Protein AF-A0A535Z1Q7-F1 (afdb_monomer_lite)

Structure (mmCIF, N/CA/C/O backbone):
data_AF-A0A535Z1Q7-F1
#
_entry.id   AF-A0A535Z1Q7-F1
#
loop_
_atom_site.group_PDB
_atom_site.id
_atom_site.type_symbol
_atom_site.label_atom_id
_atom_site.label_alt_id
_atom_site.label_comp_id
_atom_site.label_asym_id
_atom_site.label_entity_id
_atom_site.label_seq_id
_atom_site.pdbx_PDB_ins_code
_atom_site.Cartn_x
_atom_site.Cartn_y
_atom_site.Cartn_z
_atom_site.occupancy
_atom_site.B_iso_or_equiv
_atom_site.auth_seq_id
_atom_site.auth_comp_id
_atom_site.auth_asym_id
_atom_site.auth_atom_id
_atom_site.pdbx_PDB_model_num
ATOM 1 N N . MET A 1 1 ? -1.921 3.894 -20.329 1.00 46.75 1 MET A N 1
ATOM 2 C CA . MET A 1 1 ? -0.539 3.414 -20.569 1.00 46.75 1 MET A CA 1
ATOM 3 C C . MET A 1 1 ? 0.406 4.202 -19.666 1.00 46.75 1 MET A C 1
ATOM 5 O O . MET A 1 1 ? 0.490 5.417 -19.831 1.00 46.75 1 MET A O 1
ATOM 9 N N . ILE A 1 2 ? 1.018 3.541 -18.680 1.00 58.09 2 ILE A N 1
ATOM 10 C CA . ILE A 1 2 ? 1.768 4.157 -17.569 1.00 58.09 2 ILE A CA 1
ATOM 11 C C . ILE A 1 2 ? 3.111 4.715 -18.077 1.00 58.09 2 ILE A C 1
ATOM 13 O O . ILE A 1 2 ? 3.727 4.117 -18.951 1.00 58.09 2 ILE A O 1
ATOM 17 N N . GLN A 1 3 ? 3.581 5.854 -17.555 1.00 60.16 3 GLN A N 1
ATOM 18 C CA . GLN A 1 3 ? 4.817 6.527 -18.011 1.00 60.16 3 GLN A CA 1
ATOM 19 C C . GLN A 1 3 ? 6.041 5.592 -18.063 1.00 60.16 3 GLN A C 1
ATOM 21 O O . GLN A 1 3 ? 6.832 5.658 -19.005 1.00 60.16 3 GLN A O 1
ATOM 26 N N . ALA A 1 4 ? 6.143 4.660 -17.110 1.00 60.22 4 ALA A N 1
ATOM 27 C CA . ALA A 1 4 ? 7.209 3.663 -17.048 1.00 60.22 4 ALA A CA 1
ATOM 28 C C . ALA A 1 4 ? 7.268 2.740 -18.284 1.00 60.22 4 ALA A C 1
ATOM 30 O O . ALA A 1 4 ? 8.351 2.315 -18.680 1.00 60.22 4 ALA A O 1
ATOM 31 N N . SER A 1 5 ? 6.141 2.474 -18.957 1.00 61.19 5 SER A N 1
ATOM 32 C CA . SER A 1 5 ? 6.120 1.655 -20.178 1.00 61.19 5 SER A CA 1
ATOM 33 C C . SER A 1 5 ? 6.604 2.413 -21.423 1.00 61.19 5 SER A C 1
ATOM 35 O O . SER A 1 5 ? 6.694 1.828 -22.498 1.00 61.19 5 SER A O 1
ATOM 37 N N . ARG A 1 6 ? 6.881 3.719 -21.306 1.00 66.81 6 ARG A N 1
ATOM 38 C CA . ARG A 1 6 ? 7.327 4.590 -22.407 1.00 66.81 6 ARG A CA 1
ATOM 39 C C . ARG A 1 6 ? 8.832 4.873 -22.378 1.00 66.81 6 ARG A C 1
ATOM 41 O O . ARG A 1 6 ? 9.297 5.701 -23.154 1.00 66.81 6 ARG A O 1
ATOM 48 N N . GLY A 1 7 ? 9.580 4.244 -21.465 1.00 63.75 7 GLY A N 1
ATOM 49 C CA . GLY A 1 7 ? 11.021 4.476 -21.297 1.00 63.75 7 GLY A CA 1
ATOM 50 C C . GLY A 1 7 ? 11.378 5.890 -20.821 1.00 63.75 7 GLY A C 1
ATOM 51 O O . GLY A 1 7 ? 12.522 6.314 -20.962 1.00 63.75 7 GLY A O 1
ATOM 52 N N . GLN A 1 8 ? 10.405 6.637 -20.292 1.00 66.25 8 GLN A N 1
ATOM 53 C CA . GLN A 1 8 ? 10.629 7.975 -19.750 1.00 66.25 8 GLN A CA 1
ATOM 54 C C . GLN A 1 8 ? 11.261 7.892 -18.351 1.00 66.25 8 GLN A C 1
ATOM 56 O O . GLN A 1 8 ? 11.018 6.911 -17.640 1.00 66.25 8 GLN A O 1
ATOM 61 N N . PRO A 1 9 ? 12.045 8.905 -17.928 1.00 63.66 9 PRO A N 1
ATOM 62 C CA . PRO A 1 9 ? 12.561 8.969 -16.567 1.00 63.66 9 PRO A CA 1
ATOM 63 C C . PRO A 1 9 ? 11.410 8.906 -15.561 1.00 63.66 9 PRO A C 1
ATOM 65 O O . PRO A 1 9 ? 10.498 9.731 -15.601 1.00 63.66 9 PRO A O 1
ATOM 68 N N . VAL A 1 10 ? 11.450 7.917 -14.671 1.00 66.19 10 VAL A N 1
ATOM 69 C CA . VAL A 1 10 ? 10.511 7.828 -13.551 1.00 66.19 10 VAL A CA 1
ATOM 70 C C . VAL A 1 10 ? 10.985 8.822 -12.495 1.00 66.19 10 VAL A C 1
ATOM 72 O O . VAL A 1 10 ? 12.133 8.748 -12.053 1.00 66.19 10 VAL A O 1
ATOM 75 N N . SER A 1 11 ? 10.131 9.777 -12.121 1.00 70.19 11 SER A N 1
ATOM 76 C CA . SER A 1 11 ? 10.407 10.679 -10.999 1.00 70.19 11 SER A CA 1
ATOM 77 C C . SER A 1 11 ? 10.688 9.853 -9.748 1.00 70.19 11 SER A C 1
ATOM 79 O O . SER A 1 11 ? 10.006 8.861 -9.514 1.00 70.19 11 SER A O 1
ATOM 81 N N . GLY A 1 12 ? 11.697 10.235 -8.965 1.00 74.31 12 GLY A N 1
ATOM 82 C CA . GLY A 1 12 ? 11.984 9.581 -7.688 1.00 74.31 12 GLY A CA 1
ATOM 83 C C . GLY A 1 12 ? 10.882 9.815 -6.645 1.00 74.31 12 GLY A C 1
ATOM 84 O O . GLY A 1 12 ? 9.937 10.568 -6.905 1.00 74.31 12 GLY A O 1
ATOM 85 N N . PRO A 1 13 ? 11.001 9.199 -5.456 1.00 80.25 13 PRO A N 1
ATOM 86 C CA . PRO A 1 13 ? 10.086 9.474 -4.354 1.00 80.25 13 PRO A CA 1
ATOM 87 C C . PRO A 1 13 ? 10.075 10.975 -4.005 1.00 80.25 13 PRO A C 1
ATOM 89 O O . PRO A 1 13 ? 11.109 11.637 -4.153 1.00 80.25 13 PRO A O 1
ATOM 92 N N . PRO A 1 14 ? 8.936 11.525 -3.540 1.00 84.69 14 PRO A N 1
ATOM 93 C CA . PRO A 1 14 ? 8.868 12.921 -3.123 1.00 84.69 14 PRO A CA 1
ATOM 94 C C . PRO A 1 14 ? 9.848 13.182 -1.973 1.00 84.69 14 PRO A C 1
ATOM 96 O O . PRO A 1 14 ? 9.988 12.360 -1.067 1.00 84.69 14 PRO A O 1
ATOM 99 N N . ALA A 1 15 ? 10.525 14.332 -2.015 1.00 86.94 15 ALA A N 1
ATOM 100 C CA . ALA A 1 15 ? 11.475 14.735 -0.976 1.00 86.94 15 ALA A CA 1
ATOM 101 C C . ALA A 1 15 ? 10.780 15.133 0.338 1.00 86.94 15 ALA A C 1
ATOM 103 O O . ALA A 1 15 ? 11.357 14.976 1.408 1.00 86.94 15 ALA A O 1
ATOM 104 N N . ASP A 1 16 ? 9.544 15.625 0.239 1.00 90.94 16 ASP A N 1
ATOM 105 C CA . ASP A 1 16 ? 8.690 15.998 1.363 1.00 90.94 16 ASP A CA 1
ATOM 106 C C . ASP A 1 16 ? 7.374 15.217 1.256 1.00 90.94 16 ASP A C 1
ATOM 108 O O . ASP A 1 16 ? 6.518 15.505 0.414 1.00 90.94 16 ASP A O 1
ATOM 112 N N . ILE A 1 17 ? 7.266 14.163 2.068 1.00 87.12 17 ILE A N 1
ATOM 113 C CA . ILE A 1 17 ? 6.110 13.262 2.079 1.00 87.12 17 ILE A CA 1
ATOM 114 C C . ILE A 1 17 ? 4.896 13.963 2.693 1.00 87.12 17 ILE A C 1
ATOM 116 O O . ILE A 1 17 ? 3.783 13.766 2.214 1.00 87.12 17 ILE A O 1
ATOM 120 N N . ASP A 1 18 ? 5.098 14.806 3.705 1.00 89.44 18 ASP A N 1
ATOM 121 C CA . ASP A 1 18 ? 4.006 15.480 4.404 1.00 89.44 18 ASP A CA 1
ATOM 122 C C . ASP A 1 18 ? 3.359 16.529 3.502 1.00 89.44 18 ASP A C 1
ATOM 124 O O . ASP A 1 18 ? 2.135 16.565 3.376 1.00 89.44 18 ASP A O 1
ATOM 128 N N . ALA A 1 19 ? 4.167 17.327 2.797 1.00 91.69 19 ALA A N 1
ATOM 129 C CA . ALA A 1 19 ? 3.657 18.278 1.816 1.00 91.69 19 ALA A CA 1
ATOM 130 C C . ALA A 1 19 ? 2.945 17.570 0.653 1.00 91.69 19 ALA A C 1
ATOM 132 O O . ALA A 1 19 ? 1.868 18.002 0.237 1.00 91.69 19 ALA A O 1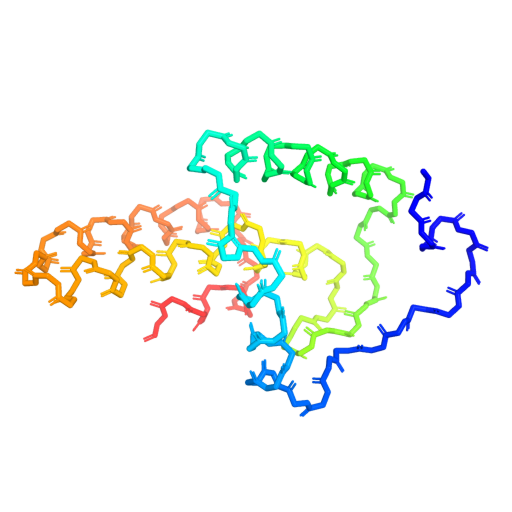
ATOM 133 N N . PHE A 1 20 ? 3.510 16.465 0.151 1.00 89.44 20 PHE A N 1
ATOM 134 C CA . PHE A 1 20 ? 2.870 15.657 -0.889 1.00 89.44 20 PHE A CA 1
ATOM 135 C C . PHE A 1 20 ? 1.510 15.115 -0.418 1.00 89.44 20 PHE A C 1
ATOM 137 O O . PHE A 1 20 ? 0.501 15.287 -1.103 1.00 89.44 20 PHE A O 1
ATOM 144 N N . ASN A 1 21 ? 1.455 14.538 0.785 1.00 86.19 21 ASN A N 1
ATOM 145 C CA . ASN A 1 21 ? 0.228 14.007 1.373 1.00 86.19 21 ASN A CA 1
ATOM 146 C C . ASN A 1 21 ? -0.806 15.103 1.643 1.00 86.19 21 ASN A C 1
ATOM 148 O O . ASN A 1 21 ? -1.989 14.885 1.407 1.00 86.19 21 ASN A O 1
ATOM 152 N N . ALA A 1 22 ? -0.392 16.287 2.098 1.00 90.56 22 ALA A N 1
ATOM 153 C CA . ALA A 1 22 ? -1.299 17.410 2.315 1.00 90.56 22 ALA A CA 1
ATOM 154 C C . ALA A 1 22 ? -1.985 17.849 1.011 1.00 90.56 22 ALA A C 1
ATOM 156 O O . ALA A 1 22 ? -3.186 18.125 1.009 1.00 90.56 22 ALA A O 1
ATOM 157 N N . VAL A 1 23 ? -1.248 17.861 -0.107 1.00 91.75 23 VAL A N 1
ATOM 158 C CA . VAL A 1 23 ? -1.807 18.143 -1.439 1.00 91.75 23 VAL A CA 1
ATOM 159 C C . VAL A 1 23 ? -2.781 17.043 -1.874 1.00 91.75 23 VAL A C 1
ATOM 161 O O . VAL A 1 23 ? -3.877 17.362 -2.334 1.00 91.75 23 VAL A O 1
ATOM 164 N N . GLU A 1 24 ? -2.432 15.766 -1.692 1.00 87.62 24 GLU A N 1
ATOM 165 C CA . GLU A 1 24 ? -3.315 14.638 -2.035 1.00 87.62 24 GLU A CA 1
ATOM 166 C C . GLU A 1 24 ? -4.588 14.592 -1.172 1.00 87.62 24 GLU A C 1
ATOM 168 O O . GLU A 1 24 ? -5.680 14.314 -1.675 1.00 87.62 24 GLU A O 1
ATOM 173 N N . LEU A 1 25 ? -4.480 14.912 0.120 1.00 87.75 25 LEU A N 1
ATOM 174 C CA . LEU A 1 25 ? -5.623 15.017 1.027 1.00 87.75 25 LEU A CA 1
ATOM 175 C C . LEU A 1 25 ? -6.538 16.171 0.622 1.00 87.75 25 LEU A C 1
ATOM 177 O O . LEU A 1 25 ? -7.751 15.988 0.544 1.00 87.75 25 LEU A O 1
ATOM 181 N N . ALA A 1 26 ? -5.973 17.342 0.318 1.00 90.19 26 ALA A N 1
ATOM 182 C CA . ALA A 1 26 ? -6.748 18.490 -0.138 1.00 90.19 26 ALA A CA 1
ATOM 183 C C . ALA A 1 26 ? -7.451 18.212 -1.477 1.00 90.19 26 ALA A C 1
ATOM 185 O O . ALA A 1 26 ? -8.620 18.564 -1.639 1.00 90.19 26 ALA A O 1
ATOM 186 N N . SER A 1 27 ? -6.775 17.541 -2.417 1.00 84.75 27 SER A N 1
ATOM 187 C CA . SER A 1 27 ? -7.352 17.181 -3.720 1.00 84.75 27 SER A CA 1
ATOM 188 C C . SER A 1 27 ? -8.456 16.125 -3.609 1.00 84.75 27 SER A C 1
ATOM 190 O O . SER A 1 27 ? -9.370 16.099 -4.432 1.00 84.75 27 SER A O 1
ATOM 192 N N . SER A 1 28 ? -8.404 15.290 -2.567 1.00 85.56 28 SER A N 1
ATOM 193 C CA . SER A 1 28 ? -9.371 14.218 -2.314 1.00 85.56 28 SER A CA 1
ATOM 194 C C . SER A 1 28 ? -10.432 14.586 -1.268 1.00 85.56 28 SER A C 1
ATOM 196 O O . SER A 1 28 ? -11.306 13.777 -0.979 1.00 85.56 28 SER A O 1
ATOM 198 N N . ALA A 1 29 ? -10.416 15.802 -0.716 1.00 86.19 29 ALA A N 1
ATOM 199 C CA . ALA A 1 29 ? -11.305 16.198 0.381 1.00 86.19 29 ALA A CA 1
ATOM 200 C C . ALA A 1 29 ? -12.805 16.182 0.025 1.00 86.19 29 ALA A C 1
ATOM 202 O O . ALA A 1 29 ? -13.649 16.199 0.918 1.00 86.19 29 ALA A O 1
ATOM 203 N N . GLN A 1 30 ? -13.145 16.181 -1.268 1.00 87.12 30 GLN A N 1
ATOM 204 C CA . GLN A 1 30 ? -14.525 16.276 -1.757 1.00 87.12 30 GLN A CA 1
ATOM 205 C C . GLN A 1 30 ? -15.068 14.978 -2.367 1.00 87.12 30 GLN A C 1
ATOM 207 O O . GLN A 1 30 ? -16.230 14.956 -2.769 1.00 87.12 30 GLN A O 1
ATOM 212 N N . ILE A 1 31 ? -14.268 13.909 -2.447 1.00 91.25 31 ILE A N 1
ATOM 213 C CA . ILE A 1 31 ? -14.742 12.645 -3.025 1.00 91.25 31 ILE A CA 1
ATOM 214 C C . ILE A 1 31 ? -15.474 11.815 -1.970 1.00 91.25 31 ILE A C 1
ATOM 216 O O . ILE A 1 31 ? -15.104 11.798 -0.794 1.00 91.25 31 ILE A O 1
ATOM 220 N N . SER A 1 32 ? -16.522 11.106 -2.388 1.00 93.06 32 SER A N 1
ATOM 221 C CA . SER A 1 32 ? -17.217 10.173 -1.500 1.00 93.06 32 SER A CA 1
ATOM 222 C C . SER A 1 32 ? -16.343 8.948 -1.206 1.00 93.06 32 SER A C 1
ATOM 224 O O . SER A 1 32 ? -15.413 8.629 -1.949 1.00 93.06 32 SER A O 1
ATOM 226 N N . LEU A 1 33 ? -16.668 8.204 -0.144 1.00 89.75 33 LEU A N 1
ATOM 227 C CA . LEU A 1 33 ? -15.994 6.932 0.138 1.00 89.75 33 LEU A CA 1
ATOM 228 C C . LEU A 1 33 ? -16.162 5.927 -1.014 1.00 89.75 33 LEU A C 1
ATOM 230 O O . LEU A 1 33 ? -15.233 5.190 -1.332 1.00 89.75 33 LEU A O 1
ATOM 234 N N . GLU A 1 34 ? -17.330 5.917 -1.657 1.00 94.38 34 GLU A N 1
ATOM 235 C CA . GLU A 1 34 ? -17.603 5.077 -2.826 1.00 94.38 34 GLU A CA 1
ATOM 236 C C . GLU A 1 34 ? -16.704 5.457 -4.008 1.00 94.38 34 GLU A C 1
ATOM 238 O O . GLU A 1 34 ? -16.097 4.591 -4.639 1.00 94.38 34 GLU A O 1
ATOM 243 N N . GLU A 1 35 ? -16.549 6.755 -4.273 1.00 94.50 35 GLU A N 1
ATOM 244 C CA . GLU A 1 35 ? -15.665 7.246 -5.326 1.00 94.50 35 GLU A CA 1
ATOM 245 C C . GLU A 1 35 ? -14.193 6.939 -5.020 1.00 94.50 35 GLU A C 1
ATOM 247 O O . GLU A 1 35 ? -13.461 6.481 -5.904 1.00 94.50 35 GLU A O 1
ATOM 252 N N . ALA A 1 36 ? -13.769 7.114 -3.765 1.00 90.19 36 ALA A N 1
ATOM 253 C CA . ALA A 1 36 ? -12.436 6.740 -3.305 1.00 90.19 36 ALA A CA 1
ATOM 254 C C . ALA A 1 36 ? -12.175 5.237 -3.497 1.00 90.19 36 ALA A C 1
ATOM 256 O O . ALA A 1 36 ? -11.133 4.859 -4.037 1.00 90.19 36 ALA A O 1
ATOM 257 N N . ALA A 1 37 ? -13.135 4.379 -3.137 1.00 91.25 37 ALA A N 1
ATOM 258 C CA . ALA A 1 37 ? -13.044 2.934 -3.328 1.00 91.25 37 ALA A CA 1
ATOM 259 C C . ALA A 1 37 ? -12.968 2.556 -4.817 1.00 91.25 37 ALA A C 1
ATOM 261 O O . ALA A 1 37 ? -12.113 1.762 -5.215 1.00 91.25 37 ALA A O 1
ATOM 262 N N . ALA A 1 38 ? -13.797 3.171 -5.666 1.00 94.25 38 ALA A N 1
ATOM 263 C CA . ALA A 1 38 ? -13.763 2.946 -7.109 1.00 94.25 38 ALA A CA 1
ATOM 264 C C . ALA A 1 38 ? -12.432 3.404 -7.732 1.00 94.25 38 ALA A C 1
ATOM 266 O O . ALA A 1 38 ? -11.894 2.735 -8.619 1.00 94.25 38 ALA A O 1
ATOM 267 N N . ARG A 1 39 ? -11.869 4.528 -7.265 1.00 92.06 39 ARG A N 1
ATOM 268 C CA . ARG A 1 39 ? -10.544 5.008 -7.682 1.00 92.06 39 ARG A CA 1
ATOM 269 C C . ARG A 1 39 ? -9.443 4.047 -7.242 1.00 92.06 39 ARG A C 1
ATOM 271 O O . ARG A 1 39 ? -8.615 3.685 -8.073 1.00 92.06 39 ARG A O 1
ATOM 278 N N . ALA A 1 40 ? -9.455 3.598 -5.988 1.00 90.44 40 ALA A N 1
ATOM 279 C CA . ALA A 1 40 ? -8.492 2.629 -5.474 1.00 90.44 40 ALA A CA 1
ATOM 280 C C . ALA A 1 40 ? -8.537 1.310 -6.263 1.00 90.44 40 ALA A C 1
ATOM 282 O O . ALA A 1 40 ? -7.490 0.785 -6.630 1.00 90.44 40 ALA A O 1
ATOM 283 N N . HIS A 1 41 ? -9.732 0.817 -6.605 1.00 93.75 41 HIS A N 1
ATOM 284 C CA . HIS A 1 41 ? -9.892 -0.387 -7.422 1.00 93.75 41 HIS A CA 1
ATOM 285 C C . HIS A 1 41 ? -9.247 -0.245 -8.808 1.00 93.75 41 HIS A C 1
ATOM 287 O O . HIS A 1 41 ? -8.501 -1.126 -9.231 1.00 93.75 41 HIS A O 1
ATOM 293 N N . ARG A 1 42 ? -9.475 0.883 -9.496 1.00 94.12 42 ARG A N 1
ATOM 294 C CA . ARG A 1 42 ? -8.827 1.158 -10.791 1.00 94.12 42 ARG A CA 1
ATOM 295 C C . ARG A 1 42 ? -7.307 1.234 -10.665 1.00 94.12 42 ARG A C 1
ATOM 297 O O . ARG A 1 42 ? -6.609 0.626 -11.465 1.00 94.12 42 ARG A O 1
ATOM 304 N N . LEU A 1 43 ? -6.800 1.919 -9.639 1.00 91.75 43 LEU A N 1
ATOM 305 C CA . LEU A 1 43 ? -5.359 2.023 -9.399 1.00 91.75 43 LEU A CA 1
ATOM 306 C C . LEU A 1 43 ? -4.727 0.655 -9.110 1.00 91.75 43 LEU A C 1
ATOM 308 O O . LEU A 1 43 ? -3.643 0.375 -9.605 1.00 91.75 43 LEU A O 1
ATOM 312 N N . LEU A 1 44 ? -5.400 -0.220 -8.360 1.00 91.94 44 LEU A N 1
ATOM 313 C CA . LEU A 1 44 ? -4.921 -1.585 -8.131 1.00 91.94 44 LEU A CA 1
ATOM 314 C C . LEU A 1 44 ? -4.842 -2.393 -9.434 1.00 91.94 44 LEU A C 1
ATOM 316 O O . LEU A 1 44 ? -3.861 -3.105 -9.635 1.00 91.94 44 LEU A O 1
ATOM 320 N N . ALA A 1 45 ? -5.822 -2.253 -10.331 1.00 92.81 45 ALA A N 1
ATOM 321 C CA . ALA A 1 45 ? -5.764 -2.872 -11.655 1.00 92.81 45 ALA A CA 1
ATOM 322 C C . ALA A 1 45 ? -4.588 -2.327 -12.489 1.00 92.81 45 ALA A C 1
ATOM 324 O O . ALA A 1 45 ? -3.824 -3.111 -13.050 1.00 92.81 45 ALA A O 1
ATOM 325 N N . ASP A 1 46 ? -4.362 -1.009 -12.481 1.00 90.88 46 ASP A N 1
ATOM 326 C CA . ASP A 1 46 ? -3.219 -0.390 -13.166 1.00 90.88 46 ASP A CA 1
ATOM 327 C C . ASP A 1 46 ? -1.869 -0.908 -12.628 1.00 90.88 46 ASP A C 1
ATOM 329 O O . ASP A 1 46 ? -0.920 -1.095 -13.392 1.00 90.88 46 ASP A O 1
ATOM 333 N N . LEU A 1 47 ? -1.759 -1.167 -11.319 1.00 91.12 47 LEU A N 1
ATOM 334 C CA . LEU A 1 47 ? -0.553 -1.748 -10.716 1.00 91.12 47 LEU A CA 1
ATOM 335 C C . LEU A 1 47 ? -0.328 -3.209 -11.145 1.00 91.12 47 LEU A C 1
ATOM 337 O O . LEU A 1 47 ? 0.822 -3.616 -11.326 1.00 91.12 47 LEU A O 1
ATOM 341 N N . ILE A 1 48 ? -1.398 -3.983 -11.351 1.00 91.50 48 ILE A N 1
ATOM 342 C CA . ILE A 1 48 ? -1.317 -5.344 -11.905 1.00 91.50 48 ILE A CA 1
ATOM 343 C C . ILE A 1 48 ? -0.821 -5.295 -13.356 1.00 91.50 48 ILE A C 1
ATOM 345 O O . ILE A 1 48 ? 0.095 -6.036 -13.717 1.00 91.50 48 ILE A O 1
ATOM 349 N N . ASP A 1 49 ? -1.349 -4.382 -14.171 1.00 89.75 49 ASP A N 1
ATOM 350 C CA . ASP A 1 49 ? -0.899 -4.188 -15.556 1.00 89.75 49 ASP A CA 1
ATOM 351 C C . ASP A 1 49 ? 0.559 -3.709 -15.624 1.00 89.75 49 ASP A C 1
ATOM 353 O O . ASP A 1 49 ? 1.336 -4.133 -16.491 1.00 89.75 49 ASP A O 1
ATOM 357 N N . LEU A 1 50 ? 0.965 -2.850 -14.682 1.00 86.50 50 LEU A N 1
ATOM 358 C CA . LEU A 1 50 ? 2.351 -2.415 -14.534 1.00 86.50 50 LEU A CA 1
ATOM 359 C C . LEU A 1 50 ? 3.270 -3.603 -14.253 1.00 86.50 50 LEU A C 1
ATOM 361 O O . LEU A 1 50 ? 4.317 -3.722 -14.891 1.00 86.50 50 LEU A O 1
ATOM 365 N N . TRP A 1 51 ? 2.873 -4.490 -13.339 1.00 90.19 51 TRP A N 1
ATOM 366 C CA . TRP A 1 51 ? 3.610 -5.717 -13.048 1.00 90.19 51 TRP A CA 1
ATOM 367 C C . TRP A 1 51 ? 3.681 -6.643 -14.262 1.00 90.19 51 TRP A C 1
ATOM 369 O O . TRP A 1 51 ? 4.765 -7.106 -14.600 1.00 90.19 51 TRP A O 1
ATOM 379 N N . ALA A 1 52 ? 2.573 -6.862 -14.973 1.00 90.56 52 ALA A N 1
ATOM 380 C CA . ALA A 1 52 ? 2.565 -7.684 -16.183 1.00 90.56 52 ALA A CA 1
ATOM 381 C C . ALA A 1 52 ? 3.497 -7.128 -17.277 1.00 90.56 52 ALA A C 1
ATOM 383 O O . ALA A 1 52 ? 4.105 -7.887 -18.030 1.00 90.56 52 ALA A O 1
ATOM 384 N N . THR A 1 53 ? 3.638 -5.802 -17.345 1.00 86.88 53 THR A N 1
ATOM 385 C CA . THR A 1 53 ? 4.503 -5.122 -18.319 1.00 86.88 53 THR A CA 1
ATOM 386 C C . THR A 1 53 ? 5.974 -5.131 -17.904 1.00 86.88 53 THR A C 1
ATOM 388 O O . THR A 1 53 ? 6.862 -5.303 -18.742 1.00 86.88 53 THR A O 1
ATOM 391 N N . LEU A 1 54 ? 6.259 -4.868 -16.625 1.00 85.88 54 LEU A N 1
ATOM 392 C CA . LEU A 1 54 ? 7.620 -4.630 -16.151 1.00 85.88 54 LEU A CA 1
ATOM 393 C C . LEU A 1 54 ? 8.269 -5.851 -15.490 1.00 85.88 54 LEU A C 1
ATOM 395 O O . LEU A 1 54 ? 9.495 -5.983 -15.544 1.00 85.88 54 LEU A O 1
ATOM 399 N N . GLY A 1 55 ? 7.478 -6.721 -14.874 1.00 90.75 55 GLY A N 1
ATOM 400 C CA . GLY A 1 55 ? 7.953 -7.758 -13.968 1.00 90.75 55 GLY A CA 1
ATOM 401 C C . GLY A 1 55 ? 8.753 -7.188 -12.796 1.00 90.75 55 GLY A C 1
ATOM 402 O O . GLY A 1 55 ? 8.727 -5.981 -12.513 1.00 90.75 55 GLY A O 1
ATOM 403 N N . ASP A 1 56 ? 9.502 -8.070 -12.138 1.00 92.75 56 ASP A N 1
ATOM 404 C CA . ASP A 1 56 ? 10.471 -7.658 -11.130 1.00 92.75 56 ASP A CA 1
ATOM 405 C C . ASP A 1 56 ? 11.765 -7.165 -11.780 1.00 92.75 56 ASP A C 1
ATOM 407 O O . ASP A 1 56 ? 12.346 -7.828 -12.641 1.00 92.75 56 ASP A O 1
ATOM 411 N N . ARG A 1 57 ? 12.218 -5.979 -11.382 1.00 91.50 57 ARG A N 1
ATOM 412 C CA . ARG A 1 57 ? 13.460 -5.371 -11.872 1.00 91.50 57 ARG A CA 1
ATOM 413 C C . ARG A 1 57 ? 14.038 -4.404 -10.841 1.00 91.50 57 ARG A C 1
ATOM 415 O O . ARG A 1 57 ? 13.276 -3.889 -10.020 1.00 91.50 57 ARG A O 1
ATOM 422 N N . PRO A 1 58 ? 15.346 -4.089 -10.913 1.00 91.06 58 PRO A N 1
ATOM 423 C CA . PRO A 1 58 ? 15.949 -3.071 -10.061 1.00 91.06 58 PRO A CA 1
ATOM 424 C C . PRO A 1 58 ? 15.193 -1.743 -10.154 1.00 91.06 58 PRO A C 1
ATOM 426 O O . PRO A 1 58 ? 15.018 -1.187 -11.241 1.00 91.06 58 PRO A O 1
ATOM 429 N N . PHE A 1 59 ? 14.733 -1.246 -9.010 1.00 87.69 59 PHE A N 1
ATOM 430 C CA . PHE A 1 59 ? 13.975 -0.005 -8.902 1.00 87.69 59 PHE A CA 1
ATOM 431 C C . PHE A 1 59 ? 14.071 0.527 -7.479 1.00 87.69 59 PHE A C 1
ATOM 433 O O . PHE A 1 59 ? 13.667 -0.141 -6.530 1.00 87.69 59 PHE A O 1
ATOM 440 N N . LYS A 1 60 ? 14.610 1.738 -7.322 1.00 86.00 60 LYS A N 1
ATOM 441 C CA . LYS A 1 60 ? 14.787 2.336 -6.001 1.00 86.00 60 LYS A CA 1
ATOM 442 C C . LYS A 1 60 ? 13.610 3.242 -5.661 1.00 86.00 60 LYS A C 1
ATOM 444 O O . LYS A 1 60 ? 13.411 4.265 -6.312 1.00 86.00 60 LYS A O 1
ATOM 449 N N . TRP A 1 61 ? 12.873 2.889 -4.610 1.00 85.50 61 TRP A N 1
ATOM 450 C CA . TRP A 1 61 ? 11.765 3.692 -4.090 1.00 85.50 61 TRP A CA 1
ATOM 451 C C . TRP A 1 61 ? 11.688 3.581 -2.568 1.00 85.50 61 TRP A C 1
ATOM 453 O O . TRP A 1 61 ? 11.215 2.582 -2.025 1.00 85.50 61 TRP A O 1
ATOM 463 N N . PHE A 1 62 ? 12.183 4.603 -1.865 1.00 85.25 62 PHE A N 1
ATOM 464 C CA . PHE A 1 62 ? 12.436 4.541 -0.421 1.00 85.25 62 PHE A CA 1
ATOM 465 C C . PHE A 1 62 ? 13.280 3.304 -0.049 1.00 85.25 62 PHE A C 1
ATOM 467 O O . PHE A 1 62 ? 14.416 3.158 -0.513 1.00 85.25 62 PHE A O 1
ATOM 474 N N . THR A 1 63 ? 12.738 2.408 0.778 1.00 85.75 63 THR A N 1
ATOM 475 C CA . THR A 1 63 ? 13.400 1.173 1.211 1.00 85.75 63 THR A CA 1
ATOM 476 C C . THR A 1 63 ? 13.352 0.065 0.161 1.00 85.75 63 THR A C 1
ATOM 478 O O . THR A 1 63 ? 14.226 -0.796 0.189 1.00 85.75 63 THR A O 1
ATOM 481 N N . ALA A 1 64 ? 12.424 0.117 -0.801 1.00 89.25 64 ALA A N 1
ATOM 482 C CA . ALA A 1 64 ? 12.316 -0.881 -1.862 1.00 89.25 64 ALA A CA 1
ATOM 483 C C . ALA A 1 64 ? 13.477 -0.771 -2.861 1.00 89.25 64 ALA A C 1
ATOM 485 O O . ALA A 1 64 ? 13.892 0.333 -3.233 1.00 89.25 64 ALA A O 1
ATOM 486 N N . ASN A 1 65 ? 13.989 -1.923 -3.284 1.00 90.44 65 ASN A N 1
ATOM 487 C CA . ASN A 1 65 ? 15.094 -2.090 -4.228 1.00 90.44 65 ASN A CA 1
ATOM 488 C C . ASN A 1 65 ? 14.652 -2.723 -5.552 1.00 90.44 65 ASN A C 1
ATOM 490 O O . ASN A 1 65 ? 15.409 -2.691 -6.528 1.00 90.44 65 ASN A O 1
ATOM 494 N N . THR A 1 66 ? 13.435 -3.267 -5.603 1.00 91.62 66 THR A N 1
ATOM 495 C CA . THR A 1 66 ? 12.828 -3.779 -6.830 1.00 91.62 66 THR A CA 1
ATOM 496 C C . THR A 1 66 ? 11.418 -3.238 -7.043 1.00 91.62 66 THR A C 1
ATOM 498 O O . THR A 1 66 ? 10.778 -2.710 -6.128 1.00 91.62 66 THR A O 1
ATOM 501 N N . THR A 1 67 ? 10.916 -3.358 -8.273 1.00 91.25 67 THR A N 1
ATOM 502 C CA . THR A 1 67 ? 9.521 -3.034 -8.600 1.00 91.25 67 THR A CA 1
ATOM 503 C C . THR A 1 67 ? 8.549 -3.900 -7.808 1.00 91.25 67 THR A C 1
ATOM 505 O O . THR A 1 67 ? 7.540 -3.377 -7.343 1.00 91.25 67 THR A O 1
ATOM 508 N N . GLY A 1 68 ? 8.856 -5.184 -7.596 1.00 92.25 68 GLY A N 1
ATOM 509 C CA . GLY A 1 68 ? 8.045 -6.085 -6.781 1.00 92.25 68 GLY A CA 1
ATOM 510 C C . GLY A 1 68 ? 7.967 -5.638 -5.324 1.00 92.25 68 GLY A C 1
ATOM 511 O O . GLY A 1 68 ? 6.868 -5.493 -4.788 1.00 92.25 68 GLY A O 1
ATOM 512 N N . GLU A 1 69 ? 9.111 -5.322 -4.708 1.00 92.50 69 GLU A N 1
ATOM 513 C CA . GLU A 1 69 ? 9.143 -4.781 -3.344 1.00 92.50 69 GLU A CA 1
ATOM 514 C C . GLU A 1 69 ? 8.338 -3.479 -3.242 1.00 92.50 69 GLU A C 1
ATOM 516 O O . GLU A 1 69 ? 7.539 -3.314 -2.319 1.00 92.50 69 GLU A O 1
ATOM 521 N N . ALA A 1 70 ? 8.504 -2.563 -4.203 1.00 91.19 70 ALA A N 1
ATOM 522 C CA . ALA A 1 70 ? 7.789 -1.291 -4.212 1.00 91.19 70 ALA A CA 1
ATOM 523 C C . ALA A 1 70 ? 6.271 -1.485 -4.354 1.00 91.19 70 ALA A C 1
ATOM 525 O O . ALA A 1 70 ? 5.506 -0.800 -3.673 1.00 91.19 70 ALA A O 1
ATOM 526 N N . LEU A 1 71 ? 5.828 -2.416 -5.200 1.00 92.31 71 LEU A N 1
ATOM 527 C CA . LEU A 1 71 ? 4.411 -2.717 -5.383 1.00 92.31 71 LEU A CA 1
ATOM 528 C C . LEU A 1 71 ? 3.805 -3.293 -4.103 1.00 92.31 71 LEU A C 1
ATOM 530 O O . LEU A 1 71 ? 2.915 -2.668 -3.533 1.00 92.31 71 LEU A O 1
ATOM 534 N N . ILE A 1 72 ? 4.337 -4.406 -3.589 1.00 92.62 72 ILE A N 1
ATOM 535 C CA . ILE A 1 72 ? 3.795 -5.070 -2.392 1.00 92.62 72 ILE A CA 1
ATOM 536 C C . ILE A 1 72 ? 3.819 -4.140 -1.175 1.00 92.62 72 ILE A C 1
ATOM 538 O O . ILE A 1 72 ? 2.826 -4.042 -0.447 1.00 92.62 72 ILE A O 1
ATOM 542 N N . ARG A 1 73 ? 4.910 -3.389 -0.981 1.00 91.44 73 ARG A N 1
ATOM 543 C CA . ARG A 1 73 ? 5.005 -2.389 0.087 1.00 91.44 73 ARG A CA 1
ATOM 544 C C . ARG A 1 73 ? 3.844 -1.399 0.041 1.00 91.44 73 ARG 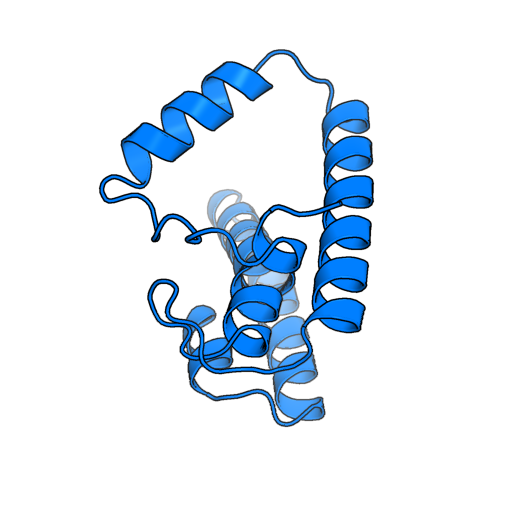A C 1
ATOM 546 O O . ARG A 1 73 ? 3.202 -1.180 1.063 1.00 91.44 73 ARG A O 1
ATOM 553 N N . ASN A 1 74 ? 3.598 -0.770 -1.108 1.00 88.81 74 ASN A N 1
ATOM 554 C CA . ASN A 1 74 ? 2.667 0.359 -1.190 1.00 88.81 74 ASN A CA 1
ATOM 555 C C . ASN A 1 74 ? 1.205 -0.069 -1.398 1.00 88.81 74 ASN A C 1
ATOM 557 O O . ASN A 1 74 ? 0.312 0.638 -0.942 1.00 88.81 74 ASN A O 1
ATOM 561 N N . SER A 1 75 ? 0.941 -1.204 -2.055 1.00 91.50 75 SER A N 1
ATOM 562 C CA . SER A 1 75 ? -0.427 -1.647 -2.364 1.00 91.50 75 SER A CA 1
ATOM 563 C C . SER A 1 75 ? -0.994 -2.664 -1.376 1.00 91.50 75 SER A C 1
ATOM 565 O O . SER A 1 75 ? -2.209 -2.844 -1.329 1.00 91.50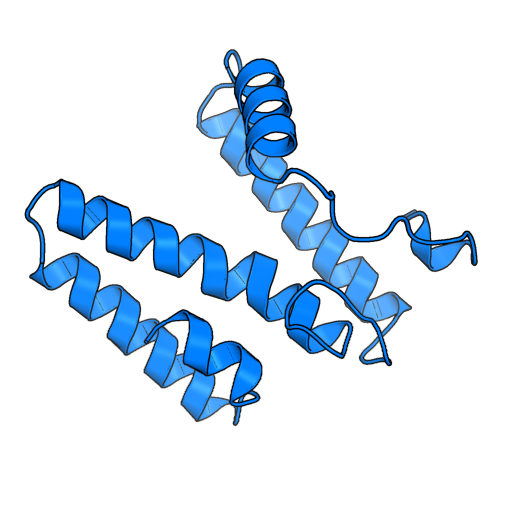 75 SER A O 1
ATOM 567 N N . TYR A 1 76 ? -0.145 -3.340 -0.597 1.00 92.62 76 TYR A N 1
ATOM 568 C CA . TYR A 1 76 ? -0.574 -4.400 0.314 1.00 92.62 76 TYR A CA 1
ATOM 569 C C . TYR A 1 76 ? -0.191 -4.109 1.769 1.00 92.62 76 TYR A C 1
ATOM 571 O O . TYR A 1 76 ? -1.084 -4.058 2.618 1.00 92.62 76 TYR A O 1
ATOM 579 N N . VAL A 1 77 ? 1.094 -3.863 2.056 1.00 93.69 77 VAL A N 1
ATOM 580 C CA . VAL A 1 77 ? 1.593 -3.710 3.437 1.00 93.69 77 VAL A CA 1
ATOM 581 C C . VAL A 1 77 ? 1.214 -2.362 4.048 1.00 93.69 77 VAL A C 1
ATOM 583 O O . VAL A 1 77 ? 0.643 -2.307 5.134 1.00 93.69 77 VAL A O 1
ATOM 586 N N . HIS A 1 78 ? 1.493 -1.265 3.346 1.00 91.00 78 HIS A N 1
ATOM 587 C CA . HIS A 1 78 ? 1.277 0.088 3.856 1.00 91.00 78 HIS A CA 1
ATOM 588 C C . HIS A 1 78 ? -0.197 0.392 4.201 1.00 91.00 78 HIS A C 1
ATOM 590 O O . HIS A 1 78 ? -0.446 0.863 5.311 1.00 91.00 78 HIS A O 1
ATOM 596 N N . PRO A 1 79 ? -1.198 0.047 3.361 1.00 91.12 79 PRO A N 1
ATOM 597 C CA . PRO A 1 79 ? -2.603 0.227 3.731 1.00 91.12 79 PRO A CA 1
ATOM 598 C C . PRO A 1 79 ? -3.006 -0.588 4.966 1.00 91.12 79 PRO A C 1
ATOM 600 O O . PRO A 1 79 ? -3.759 -0.104 5.807 1.00 91.12 79 PRO A O 1
ATOM 603 N N . ARG A 1 80 ? -2.491 -1.817 5.111 1.00 94.94 80 ARG A N 1
ATOM 604 C CA . ARG A 1 80 ? -2.782 -2.677 6.270 1.00 94.94 80 ARG A CA 1
ATOM 605 C C . ARG A 1 80 ? -2.182 -2.125 7.550 1.00 94.94 80 ARG A C 1
ATOM 607 O O . ARG A 1 80 ? -2.869 -2.112 8.563 1.00 94.94 80 ARG A O 1
ATOM 614 N N . ARG A 1 81 ? -0.961 -1.592 7.495 1.00 94.31 81 ARG A N 1
ATOM 615 C CA . ARG A 1 81 ? -0.364 -0.866 8.620 1.00 94.31 81 ARG A CA 1
ATOM 616 C C . ARG A 1 81 ? -1.266 0.281 9.085 1.00 94.31 81 ARG A C 1
ATOM 618 O O . ARG A 1 81 ? -1.529 0.382 10.277 1.00 94.31 81 ARG A O 1
ATOM 625 N N . HIS A 1 82 ? -1.802 1.082 8.166 1.00 92.31 82 HIS A N 1
ATOM 626 C CA . HIS A 1 82 ? -2.727 2.159 8.531 1.00 92.31 82 HIS A CA 1
ATOM 627 C C . HIS A 1 82 ? -4.054 1.658 9.111 1.00 92.31 82 HIS A C 1
ATOM 629 O O . HIS A 1 82 ? -4.611 2.299 9.997 1.00 92.31 82 HIS A O 1
ATOM 635 N N . LEU A 1 83 ? -4.557 0.498 8.676 1.00 94.56 83 LEU A N 1
ATOM 636 C CA . LEU A 1 83 ? -5.709 -0.131 9.331 1.00 94.56 83 LEU A CA 1
ATOM 637 C C . LEU A 1 83 ? -5.376 -0.559 10.765 1.00 94.56 83 LEU A C 1
ATOM 639 O O . LEU A 1 83 ? -6.187 -0.338 11.660 1.00 94.56 83 LEU A O 1
ATOM 643 N N . VAL A 1 84 ? -4.190 -1.129 10.998 1.00 96.25 84 VAL A N 1
ATOM 644 C CA . VAL A 1 84 ? -3.722 -1.471 12.351 1.00 96.25 84 VAL A CA 1
ATOM 645 C C . VAL A 1 84 ? -3.658 -0.218 13.224 1.00 96.25 84 VAL A C 1
ATOM 647 O O . VAL A 1 84 ? -4.266 -0.200 14.292 1.00 96.25 84 VAL A O 1
ATOM 650 N N . GLU A 1 85 ? -2.984 0.836 12.756 1.00 94.69 85 GLU A N 1
ATOM 651 C CA . GLU A 1 85 ? -2.881 2.129 13.449 1.00 94.69 85 GLU A CA 1
ATOM 652 C C . GLU A 1 85 ? -4.272 2.698 13.770 1.00 94.69 85 GLU A C 1
ATOM 654 O O . GLU A 1 85 ? -4.538 3.056 14.915 1.00 94.69 85 GLU A O 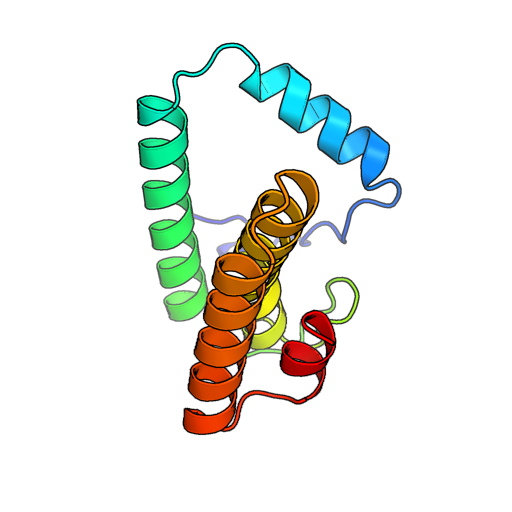1
ATOM 659 N N . HIS A 1 86 ? -5.204 2.659 12.814 1.00 94.81 86 HIS A N 1
ATOM 660 C CA . HIS A 1 86 ? -6.581 3.104 13.019 1.00 94.81 86 HIS A CA 1
ATOM 661 C C . HIS A 1 86 ? -7.293 2.365 14.160 1.00 94.81 86 HIS A C 1
ATOM 663 O O . HIS A 1 86 ? -7.915 2.995 15.016 1.00 94.81 86 HIS A O 1
ATOM 669 N N . TYR A 1 87 ? -7.235 1.030 14.191 1.00 96.94 87 TYR A N 1
ATOM 670 C CA . TYR A 1 87 ? -7.883 0.261 15.259 1.00 96.94 87 TYR A CA 1
ATOM 671 C C . TYR A 1 87 ? -7.227 0.516 16.619 1.00 96.94 87 TYR A C 1
ATOM 673 O O . TYR A 1 87 ? -7.937 0.662 17.616 1.00 96.94 87 TYR A O 1
ATOM 681 N N . LEU A 1 88 ? -5.899 0.664 16.659 1.00 94.75 88 LEU A N 1
ATOM 682 C CA . LEU A 1 88 ? -5.175 1.040 17.874 1.00 94.75 88 LEU A CA 1
ATOM 683 C C . LEU A 1 88 ? -5.617 2.413 18.399 1.00 94.75 88 LEU A C 1
ATOM 685 O O . LEU A 1 88 ? -5.917 2.539 19.586 1.00 94.75 88 LEU A O 1
ATOM 689 N N . GLU A 1 89 ? -5.728 3.416 17.526 1.00 95.38 89 GLU A N 1
ATOM 690 C CA . GLU A 1 89 ? -6.208 4.763 17.870 1.00 95.38 89 GLU A CA 1
ATOM 691 C C . GLU A 1 89 ? -7.644 4.757 18.406 1.00 95.38 89 GLU A C 1
ATOM 693 O O . GLU A 1 89 ? -8.000 5.572 19.259 1.00 95.38 89 GLU A O 1
ATOM 698 N N . ARG A 1 90 ? -8.475 3.816 17.945 1.00 96.06 90 ARG A N 1
ATOM 699 C CA . ARG A 1 90 ? -9.848 3.627 18.437 1.00 96.06 90 ARG A CA 1
ATOM 700 C C . ARG A 1 90 ? -9.953 2.759 19.692 1.00 96.06 90 ARG A C 1
ATOM 702 O O . ARG A 1 90 ? -11.060 2.562 20.190 1.00 96.06 90 ARG A O 1
ATOM 709 N N . GLY A 1 91 ? -8.831 2.265 20.215 1.00 97.50 91 GLY A N 1
ATOM 710 C CA . GLY A 1 91 ? -8.780 1.409 21.402 1.00 97.50 91 GLY A CA 1
ATOM 711 C C . GLY A 1 91 ? -9.094 -0.067 21.140 1.00 97.50 91 GLY A C 1
ATOM 712 O O . GLY A 1 91 ? -9.161 -0.845 22.089 1.00 97.50 91 GLY A O 1
ATOM 713 N N . ASP A 1 92 ? -9.245 -0.480 19.881 1.00 97.62 92 ASP A N 1
ATOM 714 C CA . ASP A 1 92 ? -9.476 -1.872 19.490 1.00 97.62 92 ASP A CA 1
ATOM 715 C C . ASP A 1 92 ? -8.148 -2.580 19.179 1.00 97.62 92 ASP A C 1
ATOM 717 O O . ASP A 1 92 ? -7.766 -2.841 18.035 1.00 97.62 92 ASP A O 1
ATOM 721 N N . GLN A 1 93 ? -7.396 -2.873 20.240 1.00 96.69 93 GLN A N 1
ATOM 722 C CA . GLN A 1 93 ? -6.086 -3.519 20.121 1.00 96.69 93 GLN A CA 1
ATOM 723 C C . GLN A 1 93 ? -6.163 -4.950 19.576 1.00 96.69 93 GLN A C 1
ATOM 725 O O . GLN A 1 93 ? -5.218 -5.399 18.920 1.00 96.69 93 GLN A O 1
ATOM 730 N N . SER A 1 94 ? -7.272 -5.655 19.839 1.00 97.81 94 SER A N 1
ATOM 731 C CA . SER A 1 94 ? -7.494 -7.013 19.331 1.00 97.81 94 SER A CA 1
ATOM 732 C C . SER A 1 94 ? -7.546 -6.982 17.814 1.00 97.81 94 SER A C 1
ATOM 734 O O . SER A 1 94 ? -6.753 -7.657 17.160 1.00 97.81 94 SER A O 1
ATOM 736 N N . ARG A 1 95 ? -8.392 -6.111 17.247 1.00 97.25 95 ARG A N 1
ATOM 737 C CA . ARG A 1 95 ? -8.557 -6.054 15.798 1.00 97.25 95 ARG A CA 1
ATOM 738 C C . ARG A 1 95 ? -7.300 -5.580 15.076 1.00 97.25 95 ARG A C 1
ATOM 740 O O . ARG A 1 95 ? -6.963 -6.105 14.016 1.00 97.25 95 ARG A O 1
ATOM 747 N N . GLY A 1 96 ? -6.577 -4.622 15.659 1.00 96.06 96 GLY A N 1
ATOM 748 C CA . GLY A 1 96 ? -5.271 -4.206 15.144 1.00 96.06 96 GLY A CA 1
ATOM 749 C C . GLY A 1 96 ? -4.249 -5.352 15.136 1.00 96.06 96 GLY A C 1
ATOM 750 O O . GLY A 1 96 ? -3.527 -5.529 14.155 1.00 96.06 96 GLY A O 1
ATOM 751 N N . SER A 1 97 ? -4.207 -6.166 16.195 1.00 96.19 97 SER A N 1
ATOM 752 C CA . SER A 1 97 ? -3.286 -7.311 16.277 1.00 96.19 97 SER A CA 1
ATOM 753 C C . SER A 1 97 ? -3.643 -8.416 15.284 1.00 96.19 97 SER A C 1
ATOM 755 O O . SER A 1 97 ? -2.746 -8.901 14.599 1.00 96.19 97 SER A O 1
ATOM 757 N N . GLU A 1 98 ? -4.930 -8.738 15.128 1.00 97.50 98 GLU A N 1
ATOM 758 C CA . GLU A 1 98 ? -5.416 -9.710 14.138 1.00 97.50 98 GLU A CA 1
ATOM 759 C C . GLU A 1 98 ? -4.960 -9.349 12.722 1.00 97.50 98 GLU A C 1
ATOM 761 O O . GLU A 1 98 ? -4.351 -10.169 12.041 1.00 97.50 98 GLU A O 1
ATOM 766 N N . ILE A 1 99 ? -5.174 -8.099 12.293 1.00 96.75 99 ILE A N 1
ATOM 767 C CA . ILE A 1 99 ? -4.774 -7.653 10.950 1.00 96.75 99 ILE A CA 1
ATOM 768 C C . ILE A 1 99 ? -3.259 -7.775 10.775 1.00 96.75 99 ILE A C 1
ATOM 770 O O . ILE A 1 99 ? -2.798 -8.249 9.736 1.00 96.75 99 ILE A O 1
ATOM 774 N N . ARG A 1 100 ? -2.467 -7.366 11.773 1.00 95.88 100 ARG A N 1
ATOM 775 C CA . ARG A 1 100 ? -1.004 -7.493 11.717 1.00 95.88 100 ARG A CA 1
ATOM 776 C C . ARG A 1 100 ? -0.583 -8.957 11.567 1.00 95.88 100 ARG A C 1
ATOM 778 O O . ARG A 1 100 ? 0.234 -9.263 10.704 1.00 95.88 100 ARG A O 1
ATOM 785 N N . GLU A 1 101 ? -1.137 -9.846 12.383 1.00 96.88 101 GLU A N 1
ATOM 786 C CA . GLU A 1 101 ? -0.800 -11.273 12.397 1.00 96.88 101 GLU A CA 1
ATOM 787 C C . GLU A 1 101 ? -1.219 -11.983 11.107 1.00 96.88 101 GLU A C 1
ATOM 789 O O . GLU A 1 101 ? -0.414 -12.714 10.531 1.00 96.88 101 GLU A O 1
ATOM 794 N N . GLU A 1 102 ? -2.423 -11.708 10.598 1.00 97.06 102 GLU A N 1
ATOM 795 C CA . GLU A 1 102 ? -2.891 -12.185 9.291 1.00 97.06 102 GLU A CA 1
ATOM 796 C C . GLU A 1 102 ? -1.929 -11.755 8.176 1.00 97.06 102 GLU A C 1
ATOM 798 O O . GLU A 1 102 ? -1.513 -12.570 7.349 1.00 97.06 102 GLU A O 1
ATOM 803 N N . THR A 1 103 ? -1.514 -10.486 8.190 1.00 96.19 103 THR A N 1
ATOM 804 C CA . THR A 1 103 ? -0.604 -9.930 7.182 1.00 96.19 103 THR A CA 1
ATOM 805 C C . THR A 1 103 ? 0.771 -10.594 7.236 1.00 96.19 103 THR A C 1
ATOM 807 O O . THR A 1 103 ? 1.308 -10.989 6.201 1.00 96.19 103 THR A O 1
ATOM 810 N N . LEU A 1 104 ? 1.346 -10.751 8.434 1.00 96.00 104 LEU A N 1
ATOM 811 C CA . LEU A 1 104 ? 2.630 -11.433 8.616 1.00 96.00 104 LEU A CA 1
ATOM 812 C C . LEU A 1 104 ? 2.550 -12.897 8.169 1.00 96.00 104 LEU A C 1
ATOM 814 O O . LEU A 1 104 ? 3.441 -13.372 7.467 1.00 96.00 104 LEU A O 1
ATOM 818 N N . ALA A 1 105 ? 1.472 -13.603 8.516 1.00 96.62 105 ALA A N 1
ATOM 819 C CA . ALA A 1 105 ? 1.267 -14.988 8.108 1.00 96.62 105 ALA A CA 1
ATOM 820 C C . ALA A 1 105 ? 1.174 -15.139 6.580 1.00 96.62 105 ALA A C 1
ATOM 822 O O . ALA A 1 105 ? 1.728 -16.087 6.021 1.00 96.62 105 ALA A O 1
ATOM 823 N N . GLU A 1 106 ? 0.501 -14.213 5.890 1.00 96.12 106 GLU A N 1
ATOM 824 C CA . GLU A 1 106 ? 0.426 -14.203 4.425 1.00 96.12 106 GLU A CA 1
ATOM 825 C C . GLU A 1 106 ? 1.786 -13.919 3.776 1.00 96.12 106 GLU A C 1
ATOM 827 O O . GLU A 1 106 ? 2.166 -14.633 2.849 1.00 96.12 106 GLU A O 1
ATOM 832 N N . LEU A 1 107 ? 2.542 -12.940 4.286 1.00 94.56 107 LEU A N 1
ATOM 833 C CA . LEU A 1 107 ? 3.880 -12.612 3.782 1.00 94.56 107 LEU A CA 1
ATOM 834 C C . LEU A 1 107 ? 4.874 -13.762 3.991 1.00 94.56 107 LEU A C 1
ATOM 836 O O . LEU A 1 107 ? 5.621 -14.100 3.074 1.00 94.56 107 LEU A O 1
ATOM 840 N N . HIS A 1 108 ? 4.852 -14.408 5.158 1.00 94.81 108 HIS A N 1
ATOM 841 C CA . HIS A 1 108 ? 5.691 -15.577 5.424 1.00 94.81 108 HIS A CA 1
ATOM 842 C C . HIS A 1 108 ? 5.321 -16.775 4.547 1.00 94.81 108 HIS A C 1
ATOM 844 O O . HIS A 1 108 ? 6.208 -17.489 4.097 1.00 94.81 108 HIS A O 1
ATOM 850 N N . ARG A 1 109 ? 4.030 -16.992 4.255 1.00 96.44 109 ARG A N 1
ATOM 851 C CA . ARG A 1 109 ? 3.577 -18.102 3.397 1.00 96.44 109 ARG A CA 1
ATOM 852 C C . ARG A 1 109 ? 4.150 -18.032 1.980 1.00 96.44 109 ARG A C 1
ATOM 854 O O . ARG A 1 109 ? 4.265 -19.066 1.330 1.00 96.44 109 ARG A O 1
ATOM 861 N N . VAL A 1 110 ? 4.450 -16.830 1.494 1.00 93.44 110 VAL A N 1
ATOM 862 C CA . VAL A 1 110 ? 4.975 -16.600 0.141 1.00 93.44 110 VAL A CA 1
ATOM 863 C C . VAL A 1 110 ? 6.473 -16.288 0.128 1.00 93.44 110 VAL A C 1
ATOM 865 O O . VAL A 1 110 ? 6.968 -15.808 -0.888 1.00 93.44 110 VAL A O 1
ATOM 868 N N . ASP A 1 111 ? 7.175 -16.526 1.243 1.00 92.12 111 ASP A N 1
ATOM 869 C CA . ASP A 1 111 ? 8.601 -16.218 1.411 1.00 92.12 111 ASP A CA 1
ATOM 870 C C . ASP A 1 111 ? 8.943 -14.771 0.999 1.00 92.12 111 ASP A C 1
ATOM 872 O O . ASP A 1 111 ? 9.924 -14.509 0.297 1.00 92.12 111 ASP A O 1
ATOM 876 N N . ALA A 1 112 ? 8.096 -13.812 1.400 1.00 90.44 112 ALA A N 1
ATOM 877 C CA . ALA A 1 112 ? 8.283 -12.408 1.051 1.00 90.44 112 ALA A CA 1
ATOM 878 C C . ALA A 1 112 ? 9.643 -11.877 1.556 1.00 90.44 112 ALA A C 1
ATOM 880 O O . ALA A 1 112 ? 10.098 -12.272 2.634 1.00 90.44 112 ALA A O 1
ATOM 881 N N . PRO A 1 113 ? 10.281 -10.933 0.835 1.00 88.00 113 PRO A N 1
ATOM 882 C CA . PRO A 1 113 ? 11.527 -10.324 1.284 1.00 88.00 113 PRO A CA 1
ATOM 883 C C . PRO A 1 113 ? 11.408 -9.709 2.683 1.00 88.00 113 PRO A C 1
ATOM 885 O O . PRO A 1 113 ? 10.425 -9.030 2.991 1.00 88.00 113 PRO A O 1
ATOM 888 N N . GLN A 1 114 ? 12.447 -9.865 3.509 1.00 88.12 114 GLN A N 1
ATOM 889 C CA . GLN A 1 114 ? 12.468 -9.301 4.865 1.00 88.12 114 GLN A CA 1
ATOM 890 C C . GLN A 1 114 ? 12.265 -7.775 4.862 1.00 88.12 114 GLN A C 1
ATOM 892 O O . GLN A 1 114 ? 11.555 -7.241 5.706 1.00 88.12 114 GLN A O 1
ATOM 897 N N . SER A 1 115 ? 12.780 -7.092 3.833 1.00 85.69 115 SER A N 1
ATOM 898 C CA . SER A 1 115 ? 12.586 -5.657 3.575 1.00 85.69 115 SER A CA 1
ATOM 899 C C . SER A 1 115 ? 11.111 -5.228 3.482 1.00 85.69 115 SER A C 1
ATOM 901 O O . SER A 1 115 ? 10.791 -4.066 3.739 1.00 85.69 115 SER A O 1
ATOM 903 N N . VAL A 1 116 ? 10.21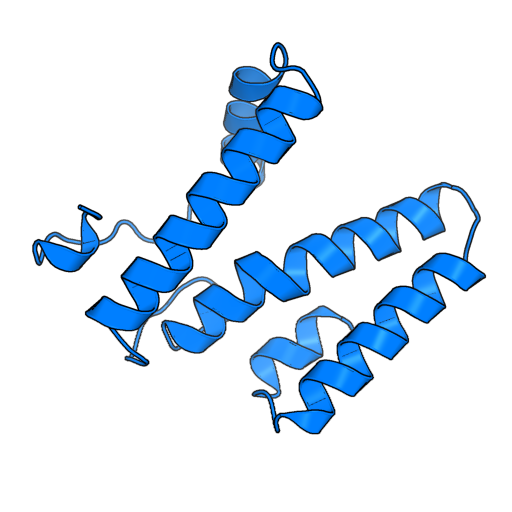4 -6.145 3.105 1.00 87.06 116 VAL A N 1
ATOM 904 C CA . VAL A 1 116 ? 8.761 -5.938 3.038 1.00 87.06 116 VAL A CA 1
ATOM 905 C C . VAL A 1 116 ? 8.098 -6.272 4.378 1.00 87.06 116 VAL A C 1
ATOM 907 O O . VAL A 1 116 ? 7.167 -5.574 4.780 1.00 87.06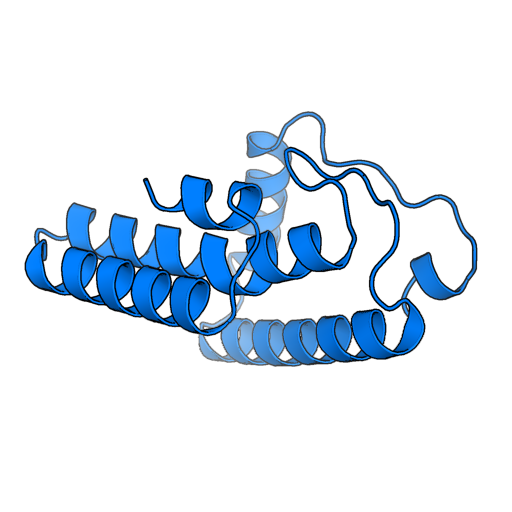 116 VAL A O 1
ATOM 910 N N . ILE A 1 117 ? 8.585 -7.301 5.077 1.00 89.12 117 ILE A N 1
ATOM 911 C CA . ILE A 1 117 ? 8.063 -7.761 6.376 1.00 89.12 117 ILE A CA 1
ATOM 912 C C . ILE A 1 117 ? 8.344 -6.742 7.489 1.00 89.12 117 ILE A C 1
ATOM 914 O O . ILE A 1 117 ? 7.447 -6.435 8.273 1.00 89.12 117 ILE A O 1
ATOM 918 N N . ASP A 1 118 ? 9.546 -6.160 7.514 1.00 86.38 118 ASP A N 1
ATOM 919 C CA . ASP A 1 118 ? 10.004 -5.225 8.558 1.00 86.38 118 ASP A CA 1
ATOM 920 C C . ASP A 1 118 ? 9.142 -3.957 8.680 1.00 86.38 118 ASP A C 1
ATOM 922 O O . ASP A 1 118 ? 9.250 -3.213 9.646 1.00 86.38 118 ASP A O 1
ATOM 926 N N . LEU A 1 119 ? 8.266 -3.690 7.710 1.00 80.31 119 LEU A N 1
ATOM 927 C CA . LEU A 1 119 ? 7.366 -2.536 7.717 1.00 80.31 119 LEU A CA 1
ATOM 928 C C . LEU A 1 119 ? 6.159 -2.688 8.656 1.00 80.31 119 LEU A C 1
ATOM 930 O O . LEU A 1 119 ? 5.425 -1.712 8.840 1.00 80.31 119 LEU A O 1
ATOM 934 N N . LEU A 1 120 ? 5.929 -3.892 9.188 1.00 76.56 120 LEU A N 1
ATOM 935 C CA . LEU A 1 120 ? 4.843 -4.226 10.120 1.00 76.56 120 LEU A CA 1
ATOM 936 C C . LEU A 1 120 ? 5.327 -4.452 11.562 1.00 76.56 120 LEU A C 1
ATOM 938 O O . LEU A 1 120 ? 4.494 -4.729 12.431 1.00 76.56 120 LEU A O 1
ATOM 942 N N . LEU A 1 121 ? 6.642 -4.369 11.788 1.00 63.12 121 LEU A N 1
ATOM 943 C CA . LEU A 1 121 ? 7.313 -4.490 13.085 1.00 63.12 121 LEU A CA 1
ATOM 944 C C . LEU A 1 121 ? 7.558 -3.103 13.693 1.00 63.12 121 LEU A C 1
ATOM 946 O O . LEU A 1 121 ? 7.442 -3.001 14.933 1.00 63.12 121 LEU A O 1
#

Foldseek 3Di:
DDPVLVVDDDDAEDPDPPVVVVVVCVVCVPDDPVRVVVVLVVVLVVLVVVCVRPPWDQDDHPLDGISVLVSCQPSPQVVLLVVLVVCVVVVNNVVSVVSLVVSLVVCVVVVHDVSSNVSSD

Sequence (121 aa):
MIQASRGQPVSGPPADIDAFNAVELASSAQISLEEAAARAHRLLADLIDLWATLGDRPFKWFTANTTGEALIRNSYVHPRRHLVEHYLERGDQSRGSEIREETLAELHRVDAPQSVIDLLL

Radius of gyration: 15.93 Å; chains: 1; bounding box: 34×37×44 Å

Secondary structure (DSSP, 8-state):
--GGGGTPPPP---S-HHHHHHHHHHHHTT--HHHHHHHHHHHHHHHHHHHHHH-S-EEEETTEEEHHHHHHIIIIIHHHHHHHHHHHHTT-HHHHHHHHHHHHHHHHHTT--HHHHGGG-

pLDDT: mean 88.29, std 9.78, range [46.75, 97.81]